Protein AF-A0A7S0P0A9-F1 (afdb_monomer)

Structure (mmCIF, N/CA/C/O backbone):
data_AF-A0A7S0P0A9-F1
#
_entry.id   AF-A0A7S0P0A9-F1
#
loop_
_atom_site.group_PDB
_atom_site.id
_atom_site.type_symbol
_atom_site.label_atom_id
_atom_site.label_alt_id
_atom_site.label_comp_id
_atom_site.label_asym_id
_atom_site.label_entity_id
_atom_site.label_seq_id
_atom_site.pdbx_PDB_ins_code
_atom_site.Cartn_x
_atom_site.Cartn_y
_atom_site.Cartn_z
_atom_site.occupancy
_atom_site.B_iso_or_equiv
_atom_site.auth_seq_id
_atom_site.auth_comp_id
_atom_site.auth_asym_id
_atom_site.auth_atom_id
_atom_site.pdbx_PDB_model_num
ATOM 1 N N . GLY A 1 1 ? 20.128 13.729 -29.305 1.00 39.38 1 GLY A N 1
ATOM 2 C CA . GLY A 1 1 ? 18.665 13.563 -29.415 1.00 39.38 1 GLY A CA 1
ATOM 3 C C . GLY A 1 1 ? 18.126 13.220 -28.045 1.00 39.38 1 GLY A C 1
ATOM 4 O O . GLY A 1 1 ? 18.878 12.588 -27.307 1.00 39.38 1 GLY A O 1
ATOM 5 N N . PRO A 1 2 ? 16.915 13.657 -27.663 1.00 46.16 2 PRO A N 1
ATOM 6 C CA . PRO A 1 2 ? 16.359 13.282 -26.369 1.00 46.16 2 PRO A CA 1
ATOM 7 C C . PRO A 1 2 ? 16.333 11.754 -26.315 1.00 46.16 2 PRO A C 1
ATOM 9 O O . PRO A 1 2 ? 15.811 11.106 -27.223 1.00 46.16 2 PRO A O 1
ATOM 12 N N . SER A 1 3 ? 17.009 11.178 -25.321 1.00 54.69 3 SER A N 1
ATOM 13 C CA . SER A 1 3 ? 16.970 9.740 -25.096 1.00 54.69 3 SER A CA 1
ATOM 14 C C . SER A 1 3 ? 15.504 9.348 -24.942 1.00 54.69 3 SER A C 1
ATOM 16 O O . SER A 1 3 ? 14.740 10.072 -24.305 1.00 54.69 3 SER A O 1
ATOM 18 N N . LEU A 1 4 ? 15.093 8.224 -25.529 1.00 55.62 4 LEU A N 1
ATOM 19 C CA . LEU A 1 4 ? 13.722 7.715 -25.402 1.00 55.62 4 LEU A CA 1
ATOM 20 C C . LEU A 1 4 ? 13.246 7.731 -23.933 1.00 55.62 4 LEU A C 1
ATOM 22 O O . LEU A 1 4 ? 12.088 8.032 -23.673 1.00 55.62 4 LEU A O 1
ATOM 26 N N . GLY A 1 5 ? 14.158 7.552 -22.968 1.00 58.41 5 GLY A N 1
ATOM 27 C CA . GLY A 1 5 ? 13.891 7.680 -21.532 1.00 58.41 5 GLY A CA 1
ATOM 28 C C . GLY A 1 5 ? 13.347 9.039 -21.065 1.00 58.41 5 GLY A C 1
ATOM 29 O O . GLY A 1 5 ? 12.526 9.059 -20.158 1.00 58.41 5 GLY A O 1
ATOM 30 N N . GLY A 1 6 ? 13.714 10.165 -21.686 1.00 63.28 6 GLY A N 1
ATOM 31 C CA . GLY A 1 6 ? 13.262 11.499 -21.263 1.00 63.28 6 GLY A CA 1
ATOM 32 C C . GLY A 1 6 ? 11.776 11.779 -21.520 1.00 63.28 6 GLY A C 1
ATOM 33 O O . GLY A 1 6 ? 11.167 12.546 -20.780 1.00 63.28 6 GLY A O 1
ATOM 34 N N . ALA A 1 7 ? 11.180 11.139 -22.532 1.00 64.69 7 ALA A N 1
ATOM 35 C CA . ALA A 1 7 ? 9.759 11.293 -22.858 1.00 64.69 7 ALA A CA 1
ATOM 36 C C . ALA A 1 7 ? 8.847 10.418 -21.977 1.00 64.69 7 ALA A C 1
ATOM 38 O O . ALA A 1 7 ? 7.715 10.803 -21.693 1.00 64.69 7 ALA A O 1
ATOM 39 N N . PHE A 1 8 ? 9.341 9.268 -21.503 1.00 71.25 8 PHE A N 1
ATOM 40 C CA . PHE A 1 8 ? 8.575 8.375 -20.626 1.00 71.25 8 PHE A CA 1
ATOM 41 C C . PHE A 1 8 ? 8.558 8.838 -19.167 1.00 71.25 8 PHE A C 1
ATOM 43 O O . PHE A 1 8 ? 7.563 8.615 -18.483 1.00 71.25 8 PHE A O 1
ATOM 50 N N . THR A 1 9 ? 9.599 9.522 -18.688 1.00 76.62 9 THR A N 1
ATOM 51 C CA . THR A 1 9 ? 9.657 10.033 -17.308 1.00 76.62 9 THR A CA 1
ATOM 52 C C . THR A 1 9 ? 8.454 10.902 -16.908 1.00 76.62 9 THR A C 1
ATOM 54 O O . THR A 1 9 ? 7.839 10.592 -15.888 1.00 76.62 9 THR A O 1
ATOM 57 N N . PRO A 1 10 ? 8.046 11.947 -17.663 1.00 81.56 10 PRO A N 1
ATOM 58 C CA . PRO A 1 10 ? 6.883 12.753 -17.285 1.00 81.56 10 PRO A CA 1
ATOM 59 C C . PRO A 1 10 ? 5.573 11.955 -17.327 1.00 81.56 10 PRO A C 1
ATOM 61 O O . PRO A 1 10 ? 4.710 12.169 -16.481 1.00 81.56 10 PRO A O 1
ATOM 64 N N . LEU A 1 11 ? 5.435 11.004 -18.258 1.00 80.88 11 LEU A N 1
ATOM 65 C CA . LEU A 1 11 ? 4.274 10.114 -18.323 1.00 80.88 11 LEU A CA 1
ATOM 66 C C . LEU A 1 11 ? 4.195 9.204 -17.090 1.00 80.88 11 LEU A C 1
ATOM 68 O O . LEU A 1 11 ? 3.135 9.084 -16.484 1.00 80.88 11 LEU A O 1
ATOM 72 N N . LEU A 1 12 ? 5.314 8.594 -16.693 1.00 77.75 12 LEU A N 1
ATOM 73 C CA . LEU A 1 12 ? 5.386 7.750 -15.500 1.00 77.75 12 LEU A CA 1
ATOM 74 C C . LEU A 1 12 ? 5.064 8.549 -14.234 1.00 77.75 12 LEU A C 1
ATOM 76 O O . LEU A 1 12 ? 4.266 8.094 -13.421 1.00 77.75 12 LEU A O 1
ATOM 80 N N . LEU A 1 13 ? 5.609 9.760 -14.099 1.00 81.06 13 LEU A N 1
ATOM 81 C CA . LEU A 1 13 ? 5.287 10.645 -12.978 1.00 81.06 13 LEU A CA 1
ATOM 82 C C . LEU A 1 13 ? 3.802 11.028 -12.961 1.00 81.06 13 LEU A C 1
ATOM 84 O O . LEU A 1 13 ? 3.181 10.995 -11.899 1.00 81.06 13 LEU A O 1
ATOM 88 N N . ALA A 1 14 ? 3.208 11.343 -14.115 1.00 83.44 14 ALA A N 1
ATOM 89 C CA . ALA A 1 14 ? 1.782 11.655 -14.209 1.00 83.44 14 ALA A CA 1
ATOM 90 C C . ALA A 1 14 ? 0.906 10.457 -13.806 1.00 83.44 14 ALA A C 1
ATOM 92 O O . ALA A 1 14 ? -0.061 10.622 -13.058 1.00 83.44 14 ALA A O 1
ATOM 93 N N . LEU A 1 15 ? 1.270 9.245 -14.237 1.00 82.50 15 LEU A N 1
ATOM 94 C CA . LEU A 1 15 ? 0.578 8.013 -13.853 1.00 82.50 15 LEU A CA 1
ATOM 95 C C . LEU A 1 15 ? 0.694 7.747 -12.348 1.00 82.50 15 LEU A C 1
ATOM 97 O O . LEU A 1 15 ? -0.326 7.526 -11.700 1.00 82.50 15 LEU A O 1
ATOM 101 N N . MET A 1 16 ? 1.897 7.838 -11.772 1.00 82.19 16 MET A N 1
ATOM 102 C CA . MET A 1 16 ? 2.104 7.666 -10.327 1.00 82.19 16 MET A CA 1
ATOM 103 C C . MET A 1 16 ? 1.307 8.695 -9.518 1.00 82.19 16 MET A C 1
ATOM 105 O O . MET A 1 16 ? 0.604 8.327 -8.584 1.00 82.19 16 MET A O 1
ATOM 109 N N . THR A 1 17 ? 1.338 9.967 -9.923 1.00 85.75 17 THR A N 1
ATOM 110 C CA . THR A 1 17 ? 0.590 11.040 -9.244 1.00 85.75 17 THR A CA 1
ATOM 111 C C . THR A 1 17 ? -0.920 10.804 -9.301 1.00 85.75 17 THR A C 1
ATOM 113 O O . THR A 1 17 ? -1.622 11.030 -8.320 1.00 85.75 17 THR A O 1
ATOM 116 N N . THR A 1 18 ? -1.430 10.316 -10.435 1.00 85.19 18 THR A N 1
ATOM 117 C CA . THR A 1 18 ? -2.858 9.996 -10.599 1.00 85.19 18 THR A CA 1
ATOM 118 C C . THR A 1 18 ? -3.278 8.840 -9.693 1.00 85.19 18 THR A C 1
ATOM 120 O O . THR A 1 18 ? -4.338 8.898 -9.071 1.00 85.19 18 THR A O 1
ATOM 123 N N . VAL A 1 19 ? -2.440 7.803 -9.586 1.00 82.75 19 VAL A N 1
ATOM 124 C CA . VAL A 1 19 ? -2.683 6.663 -8.691 1.00 82.75 19 VAL A CA 1
ATOM 125 C C . VAL A 1 19 ? -2.675 7.113 -7.229 1.00 82.75 19 VAL A C 1
ATOM 127 O O . VAL A 1 19 ? -3.620 6.810 -6.505 1.00 82.75 19 VAL A O 1
ATOM 130 N N . GLU A 1 20 ? -1.675 7.890 -6.810 1.00 84.75 20 GLU A N 1
ATOM 131 C CA . GLU A 1 20 ? -1.596 8.443 -5.449 1.00 84.75 20 GLU A CA 1
ATOM 132 C C . GLU A 1 20 ? -2.804 9.326 -5.118 1.00 84.75 20 GLU A C 1
ATOM 134 O O . GLU A 1 20 ? -3.392 9.211 -4.043 1.00 84.75 20 GLU A O 1
ATOM 139 N N . PHE A 1 21 ? -3.246 10.159 -6.064 1.00 87.19 21 PHE A N 1
ATOM 140 C CA . PHE A 1 21 ? -4.449 10.969 -5.893 1.00 87.19 21 PHE A CA 1
ATOM 141 C C . PHE A 1 21 ? -5.706 10.105 -5.707 1.00 87.19 21 PHE A C 1
ATOM 143 O O . PHE A 1 21 ? -6.489 10.341 -4.785 1.00 87.19 21 PHE 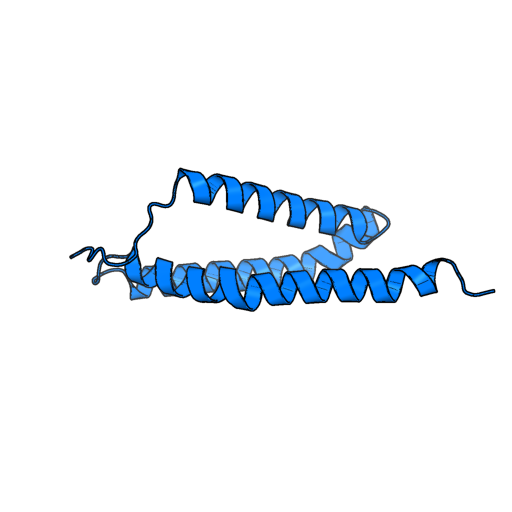A O 1
ATOM 150 N N . ALA A 1 22 ? -5.890 9.073 -6.537 1.00 84.25 22 ALA A N 1
ATOM 151 C CA . ALA A 1 22 ? -7.030 8.162 -6.430 1.00 84.25 22 ALA A CA 1
ATOM 152 C C . ALA A 1 22 ? -7.038 7.396 -5.092 1.00 84.25 22 ALA A C 1
ATOM 154 O O . ALA A 1 22 ? -8.088 7.256 -4.456 1.00 84.25 22 ALA A O 1
ATOM 155 N N . VAL A 1 23 ? -5.868 6.943 -4.632 1.00 82.75 23 VAL A N 1
ATOM 156 C CA . VAL A 1 23 ? -5.708 6.293 -3.323 1.00 82.75 23 VAL A CA 1
ATOM 157 C C . VAL A 1 23 ? -6.000 7.274 -2.185 1.00 82.75 23 VAL A C 1
ATOM 159 O O . VAL A 1 23 ? -6.716 6.919 -1.247 1.00 82.75 23 VAL A O 1
ATOM 162 N N . GLY A 1 24 ? -5.492 8.504 -2.278 1.00 82.94 24 GLY A N 1
ATOM 163 C CA . GLY A 1 24 ? -5.643 9.533 -1.252 1.00 82.94 24 GLY A CA 1
ATOM 164 C C . GLY A 1 24 ? -7.083 10.012 -1.067 1.00 82.94 24 GLY A C 1
ATOM 165 O O . GLY A 1 24 ? -7.519 10.185 0.069 1.00 82.94 24 GLY A O 1
ATOM 166 N N . VAL A 1 25 ? -7.834 10.194 -2.157 1.00 84.00 25 VAL A N 1
ATOM 167 C CA . VAL A 1 25 ? -9.222 10.689 -2.099 1.00 84.00 25 VAL A CA 1
ATOM 168 C C . VAL A 1 25 ? -10.225 9.574 -1.802 1.00 84.00 25 VAL A C 1
ATOM 170 O O . VAL A 1 25 ? -11.221 9.815 -1.127 1.00 84.00 25 VAL A O 1
ATOM 173 N N . GLY A 1 26 ? -9.981 8.360 -2.298 1.00 82.75 26 GLY A N 1
ATOM 174 C CA . GLY A 1 26 ? -10.906 7.240 -2.136 1.00 82.75 26 GLY A CA 1
ATOM 175 C C . GLY A 1 26 ? -10.445 6.249 -1.078 1.00 82.75 26 GLY A C 1
ATOM 176 O O . GLY A 1 26 ? -10.971 6.194 0.031 1.00 82.75 26 GLY A O 1
ATOM 177 N N . LEU A 1 27 ? -9.464 5.427 -1.444 1.00 78.69 27 LEU A N 1
ATOM 178 C CA . LEU A 1 27 ? -9.150 4.185 -0.736 1.00 78.69 27 LEU A CA 1
ATOM 179 C C . LEU A 1 27 ? -8.714 4.405 0.719 1.00 78.69 27 LEU A C 1
ATOM 181 O O . LEU A 1 27 ? -9.060 3.618 1.601 1.00 78.69 27 LEU A O 1
ATOM 185 N N . ASN A 1 28 ? -7.944 5.464 0.966 1.00 81.38 28 ASN A N 1
ATOM 186 C CA . ASN A 1 28 ? -7.386 5.750 2.279 1.00 81.38 28 ASN A CA 1
ATOM 187 C C . ASN A 1 28 ? -8.454 6.200 3.300 1.00 81.38 28 ASN A C 1
ATOM 189 O O . ASN A 1 28 ? -8.581 5.540 4.335 1.00 81.38 28 ASN A O 1
ATOM 193 N N . PRO A 1 29 ? -9.275 7.241 3.039 1.00 83.31 29 PRO A N 1
ATOM 194 C CA . PRO A 1 29 ? -10.341 7.625 3.965 1.00 83.31 29 PRO A CA 1
ATOM 195 C C . PRO A 1 29 ? -11.427 6.548 4.092 1.00 83.31 29 PRO A C 1
ATOM 197 O O . PRO A 1 29 ? -11.865 6.265 5.207 1.00 83.31 29 PRO A O 1
ATOM 200 N N . ILE A 1 30 ? -11.810 5.887 2.991 1.00 83.69 30 ILE A N 1
ATOM 201 C CA . ILE A 1 30 ? -12.847 4.841 3.003 1.00 83.69 30 ILE A CA 1
ATOM 202 C C . ILE A 1 30 ? -12.434 3.662 3.892 1.00 83.69 30 ILE A C 1
ATOM 204 O O . ILE A 1 30 ? -13.248 3.180 4.674 1.00 83.69 30 ILE A O 1
ATOM 208 N N . ARG A 1 31 ? -11.163 3.232 3.856 1.00 80.88 31 ARG A N 1
ATOM 209 C CA . ARG A 1 31 ? -10.656 2.166 4.742 1.00 80.88 31 ARG A CA 1
ATOM 210 C C . ARG A 1 31 ? -10.880 2.497 6.216 1.00 80.88 31 ARG A C 1
ATOM 212 O O . ARG A 1 31 ? -11.295 1.626 6.980 1.00 80.88 31 ARG A O 1
ATOM 219 N N . ILE A 1 32 ? -10.554 3.723 6.620 1.00 80.81 32 ILE A N 1
ATOM 220 C CA . ILE A 1 32 ? -10.644 4.150 8.021 1.00 80.81 32 ILE A CA 1
ATOM 221 C C . ILE A 1 32 ? -12.109 4.170 8.462 1.00 80.81 32 ILE A C 1
ATOM 223 O O . ILE A 1 32 ? -12.432 3.613 9.510 1.00 80.81 32 ILE A O 1
ATOM 227 N N . VAL A 1 33 ? -12.987 4.749 7.639 1.00 83.19 33 VAL A N 1
ATOM 228 C CA . VAL A 1 33 ? -14.427 4.837 7.917 1.00 83.19 33 VAL A CA 1
ATOM 229 C C . VAL A 1 33 ? -15.060 3.448 7.986 1.00 83.19 33 VAL A C 1
ATOM 231 O O . VAL A 1 33 ? -15.657 3.110 9.002 1.00 83.19 33 VAL A O 1
ATOM 234 N N . LEU A 1 34 ? -14.835 2.593 6.985 1.00 79.88 34 LEU A N 1
ATOM 235 C CA . LEU A 1 34 ? -15.360 1.222 6.973 1.00 79.88 34 LEU A CA 1
ATOM 236 C C . LEU A 1 34 ? -14.893 0.402 8.175 1.00 79.88 34 LEU A C 1
ATOM 238 O O . LEU A 1 34 ? -15.671 -0.352 8.748 1.00 79.88 34 LEU A O 1
ATOM 242 N N . SER A 1 35 ? -13.631 0.550 8.584 1.00 79.12 35 SER A N 1
ATOM 243 C CA . SER A 1 35 ? -13.107 -0.156 9.761 1.00 79.12 35 SER A CA 1
ATOM 244 C C . SER A 1 35 ? -13.802 0.284 11.053 1.00 79.12 35 SER A C 1
ATOM 246 O O . SER A 1 35 ? -13.879 -0.496 12.002 1.00 79.12 35 SER A O 1
ATOM 248 N N . ALA A 1 36 ? -14.294 1.523 11.105 1.00 80.38 36 ALA A N 1
ATOM 249 C CA . ALA A 1 36 ? -15.074 2.029 12.224 1.00 80.38 36 ALA A CA 1
ATOM 250 C C . ALA A 1 36 ? -16.5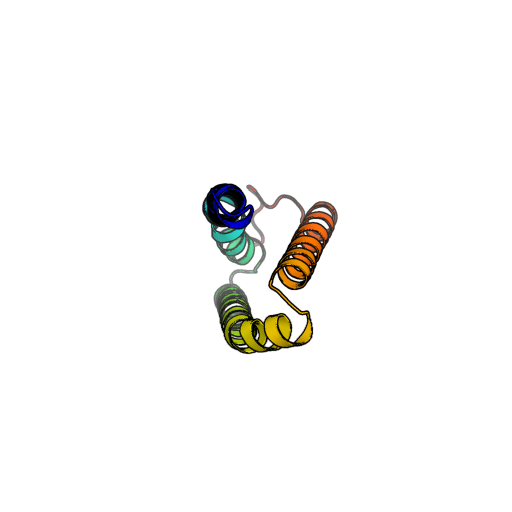47 1.595 12.143 1.00 80.38 36 ALA A C 1
ATOM 252 O O . ALA A 1 36 ? -17.107 1.212 13.169 1.00 80.38 36 ALA A O 1
ATOM 253 N N . GLU A 1 37 ? -17.149 1.612 10.952 1.00 83.00 37 GLU A N 1
ATOM 254 C CA . GLU A 1 37 ? -18.560 1.264 10.730 1.00 83.00 37 GLU A CA 1
ATOM 255 C C . GLU A 1 37 ? -18.825 -0.240 10.868 1.00 83.00 37 GLU A C 1
ATOM 257 O O . GLU A 1 37 ? -19.759 -0.635 11.553 1.00 83.00 37 GLU A O 1
ATOM 262 N N . LEU A 1 38 ? -17.975 -1.096 10.293 1.00 81.94 38 LEU A N 1
ATOM 263 C CA . LEU A 1 38 ? -18.168 -2.555 10.299 1.00 81.94 38 LEU A CA 1
ATOM 264 C C . LEU A 1 38 ? -17.940 -3.201 11.670 1.00 81.94 38 LEU A C 1
ATOM 266 O O . LEU A 1 38 ? -18.384 -4.323 11.912 1.00 81.94 38 LEU A O 1
ATOM 270 N N . MET A 1 39 ? -17.172 -2.550 12.545 1.00 81.81 39 MET A N 1
ATOM 271 C CA . MET A 1 39 ? -16.761 -3.142 13.815 1.00 81.81 39 MET A CA 1
ATOM 272 C C . MET A 1 39 ? -17.757 -2.795 14.927 1.00 81.81 39 MET A C 1
ATOM 274 O O . MET A 1 39 ? -18.009 -1.608 15.160 1.00 81.81 39 MET A O 1
ATOM 278 N N . PRO A 1 40 ? -18.236 -3.791 15.702 1.00 80.94 40 PRO A N 1
ATOM 279 C CA . PRO A 1 40 ? -19.046 -3.542 16.888 1.00 80.94 40 PRO A CA 1
ATOM 280 C C . PRO A 1 40 ? -18.312 -2.640 17.878 1.00 80.94 40 PRO A C 1
ATOM 282 O O . PRO A 1 40 ? -17.090 -2.750 18.053 1.00 80.94 40 PRO A O 1
ATOM 285 N N . THR A 1 41 ? -19.058 -1.807 18.602 1.00 83.31 41 THR A N 1
ATOM 286 C CA . THR A 1 41 ? -18.506 -0.773 19.493 1.00 83.31 41 THR A CA 1
ATOM 287 C C . THR A 1 41 ? -17.482 -1.308 20.502 1.00 83.31 41 THR A C 1
ATOM 289 O O . THR A 1 41 ? -16.474 -0.655 20.776 1.00 83.31 41 THR A O 1
ATOM 292 N N . ARG A 1 42 ? -17.655 -2.550 20.967 1.00 83.81 42 ARG A N 1
ATOM 293 C CA . ARG A 1 42 ? -16.732 -3.229 21.890 1.00 83.81 42 ARG A CA 1
ATOM 294 C C . ARG A 1 42 ? -15.354 -3.555 21.294 1.00 83.81 42 ARG A C 1
ATOM 296 O O . ARG A 1 42 ? -14.373 -3.575 22.033 1.00 83.81 42 ARG A O 1
ATOM 303 N N . TYR A 1 43 ? -15.267 -3.832 19.993 1.00 84.69 43 TYR A N 1
ATOM 304 C CA . TYR A 1 43 ? -14.034 -4.285 19.328 1.00 84.69 43 TYR A CA 1
ATOM 305 C C . TYR A 1 43 ? -13.460 -3.263 18.345 1.00 84.69 43 TYR A C 1
ATOM 307 O O . TYR A 1 43 ? -12.348 -3.452 17.856 1.00 84.69 43 TYR A O 1
ATOM 315 N N . ARG A 1 44 ? -14.167 -2.156 18.099 1.00 85.50 44 ARG A N 1
ATOM 316 C CA . ARG A 1 44 ? -13.789 -1.103 17.147 1.00 85.50 44 ARG A CA 1
ATOM 317 C C . ARG A 1 44 ? -12.353 -0.608 17.314 1.00 85.50 44 ARG A C 1
ATOM 319 O O . ARG A 1 44 ? -11.593 -0.595 16.351 1.00 85.50 44 ARG A O 1
ATOM 326 N N . ALA A 1 45 ? -11.940 -0.273 18.537 1.00 86.75 45 ALA A N 1
ATOM 327 C CA . ALA A 1 45 ? -10.578 0.203 18.802 1.00 86.75 45 ALA A CA 1
ATOM 328 C C . ALA A 1 45 ? -9.497 -0.854 18.482 1.00 86.75 45 ALA A C 1
ATOM 330 O O . ALA A 1 45 ? -8.432 -0.529 17.949 1.00 86.75 45 ALA A O 1
ATOM 331 N N . LEU A 1 46 ? -9.777 -2.133 18.756 1.00 87.38 46 LEU A N 1
ATOM 332 C CA . LEU A 1 46 ? -8.870 -3.239 18.438 1.00 87.38 46 LEU A CA 1
ATOM 333 C C . LEU A 1 46 ? -8.820 -3.503 16.928 1.00 87.38 46 LEU A C 1
ATOM 335 O O . LEU A 1 46 ? -7.733 -3.614 16.368 1.00 87.38 46 LEU A O 1
ATOM 339 N N . GLY A 1 47 ? -9.972 -3.531 16.255 1.00 84.81 47 GLY A N 1
ATOM 340 C CA . GLY A 1 47 ? -10.053 -3.724 14.805 1.00 84.81 47 GLY A CA 1
ATOM 341 C C . GLY A 1 47 ? -9.324 -2.627 14.025 1.00 84.81 47 GLY A C 1
ATOM 342 O O . GLY A 1 47 ? -8.538 -2.923 13.121 1.00 84.81 47 GLY A O 1
ATOM 343 N N . MET A 1 48 ? -9.501 -1.363 14.419 1.00 87.69 48 MET A N 1
ATOM 344 C CA . MET A 1 48 ? -8.795 -0.236 13.800 1.00 87.69 48 MET A CA 1
ATOM 345 C C . MET A 1 48 ? -7.282 -0.279 14.050 1.00 87.69 48 MET A C 1
ATOM 347 O O . MET A 1 48 ? -6.504 -0.070 13.119 1.00 87.69 48 MET A O 1
ATOM 351 N N . SER A 1 49 ? -6.841 -0.571 15.280 1.00 88.88 49 SER A N 1
ATOM 352 C CA . SER A 1 49 ? -5.405 -0.621 15.598 1.00 88.88 49 SER A CA 1
ATOM 353 C C . SER A 1 49 ? -4.694 -1.776 14.891 1.00 88.88 49 SER A C 1
ATOM 355 O O . SER A 1 49 ? -3.610 -1.569 14.344 1.00 88.88 49 SER A O 1
ATOM 357 N N . LEU A 1 50 ? -5.326 -2.952 14.806 1.00 89.44 50 LEU A N 1
ATOM 358 C CA . LEU A 1 50 ? -4.812 -4.086 14.038 1.00 89.44 50 LEU A CA 1
ATOM 359 C C . LEU A 1 50 ? -4.723 -3.757 12.542 1.00 89.44 50 LEU A C 1
ATOM 361 O O . LEU A 1 50 ? -3.691 -4.002 11.921 1.00 89.44 50 LEU A O 1
ATOM 365 N N . SER A 1 51 ? -5.765 -3.145 11.976 1.00 86.19 51 SER A N 1
ATOM 366 C CA . SER A 1 51 ? -5.782 -2.738 10.563 1.00 86.19 51 SER A CA 1
ATOM 367 C C . SER A 1 51 ? -4.668 -1.742 10.243 1.00 86.19 51 SER A C 1
ATOM 369 O O . SER A 1 51 ? -3.989 -1.863 9.220 1.00 86.19 51 SER A O 1
ATOM 371 N N . ASN A 1 52 ? -4.429 -0.782 11.139 1.00 88.44 52 ASN A N 1
ATOM 372 C CA . ASN A 1 52 ? -3.338 0.173 10.994 1.00 88.44 52 ASN A CA 1
ATOM 373 C C . ASN A 1 52 ? -1.969 -0.517 11.122 1.00 88.44 52 ASN A C 1
ATOM 375 O O . ASN A 1 52 ? -1.090 -0.280 10.298 1.00 88.44 52 ASN A O 1
ATOM 379 N N . ALA A 1 53 ? -1.796 -1.419 12.093 1.00 90.88 53 ALA A N 1
ATOM 380 C CA . ALA A 1 53 ? -0.555 -2.174 12.269 1.00 90.88 53 ALA A CA 1
ATOM 381 C C . ALA A 1 53 ? -0.212 -3.022 11.033 1.00 90.88 53 ALA A C 1
ATOM 383 O O . ALA A 1 53 ? 0.928 -2.998 10.570 1.00 90.88 53 ALA A O 1
ATOM 384 N N . VAL A 1 54 ? -1.198 -3.709 10.448 1.00 89.06 54 VAL A N 1
ATOM 385 C CA . VAL A 1 54 ? -1.024 -4.463 9.196 1.00 89.06 54 VAL A CA 1
ATOM 386 C C . VAL A 1 54 ? -0.688 -3.521 8.035 1.00 89.06 54 VAL A C 1
ATOM 388 O O . VAL A 1 54 ? 0.212 -3.815 7.246 1.00 89.06 54 VAL A O 1
ATOM 391 N N . GLY A 1 55 ? -1.351 -2.364 7.942 1.00 87.00 55 GLY A N 1
ATOM 392 C CA . GLY A 1 55 ? -1.073 -1.356 6.915 1.00 87.00 55 GLY A CA 1
ATOM 393 C C . GLY A 1 55 ? 0.368 -0.840 6.959 1.00 87.00 55 GLY A C 1
ATOM 394 O O . GLY A 1 55 ? 1.077 -0.894 5.958 1.00 87.00 55 GLY A O 1
ATOM 395 N N . TRP A 1 56 ? 0.838 -0.404 8.126 1.00 90.44 56 TRP A N 1
ATOM 396 C CA . TRP A 1 56 ? 2.215 0.076 8.281 1.00 90.44 56 TRP A CA 1
ATOM 397 C C . TRP A 1 56 ? 3.247 -1.049 8.187 1.00 90.44 56 TRP A C 1
ATOM 399 O O . TRP A 1 56 ? 4.315 -0.851 7.610 1.00 90.44 56 TRP A O 1
ATOM 409 N N . GLY A 1 57 ? 2.929 -2.244 8.690 1.00 92.62 57 GLY A N 1
ATOM 410 C CA . GLY A 1 57 ? 3.803 -3.411 8.580 1.00 92.62 57 GLY A CA 1
ATOM 411 C C . GLY A 1 57 ? 4.035 -3.830 7.127 1.00 92.62 57 GLY A C 1
ATOM 412 O O . GLY A 1 57 ? 5.171 -4.060 6.718 1.00 92.62 57 GLY A O 1
ATOM 413 N N . THR A 1 58 ? 2.974 -3.861 6.319 1.00 87.44 58 THR A N 1
ATOM 414 C CA . THR A 1 58 ? 3.080 -4.156 4.881 1.00 87.44 58 THR A CA 1
ATOM 415 C C . THR A 1 58 ? 3.786 -3.041 4.109 1.00 87.44 58 THR A C 1
ATOM 417 O O . THR A 1 58 ? 4.579 -3.343 3.218 1.00 87.44 58 THR A O 1
ATOM 420 N N . ALA A 1 59 ? 3.586 -1.772 4.482 1.00 89.19 59 ALA A N 1
ATOM 421 C CA . ALA A 1 59 ? 4.325 -0.649 3.902 1.00 89.19 59 ALA A CA 1
ATOM 422 C C . ALA A 1 59 ? 5.837 -0.755 4.168 1.00 89.19 59 ALA A C 1
ATOM 424 O O . ALA A 1 59 ? 6.637 -0.615 3.241 1.00 89.19 59 ALA A O 1
ATOM 425 N N . LEU A 1 60 ? 6.233 -1.075 5.405 1.00 93.19 60 LEU A N 1
ATOM 426 C CA . LEU A 1 60 ? 7.635 -1.320 5.757 1.00 93.19 60 LEU A CA 1
ATOM 427 C C . LEU A 1 60 ? 8.218 -2.492 4.966 1.00 93.19 60 LEU A C 1
ATOM 429 O O . LEU A 1 60 ? 9.305 -2.371 4.405 1.00 93.19 60 LEU A O 1
ATOM 433 N N . LEU A 1 61 ? 7.486 -3.604 4.875 1.00 91.19 61 LEU A N 1
ATOM 434 C CA . LEU A 1 61 ? 7.920 -4.771 4.108 1.00 91.19 61 LEU A CA 1
ATOM 435 C C . LEU A 1 61 ? 8.122 -4.426 2.629 1.00 91.19 61 LEU A C 1
ATOM 437 O O . LEU A 1 61 ? 9.148 -4.778 2.050 1.00 91.19 61 LEU A O 1
ATOM 441 N N . SER A 1 62 ? 7.193 -3.674 2.033 1.00 87.62 62 SER A N 1
ATOM 442 C CA . SER A 1 62 ? 7.329 -3.199 0.656 1.00 87.62 62 SER A CA 1
ATOM 443 C C . SER A 1 62 ? 8.587 -2.352 0.475 1.00 87.62 62 SER A C 1
ATOM 445 O O . SER A 1 62 ? 9.273 -2.511 -0.529 1.00 87.62 62 SER A O 1
ATOM 447 N N . LEU A 1 63 ? 8.928 -1.501 1.446 1.00 89.94 63 LEU A N 1
ATOM 448 C CA . LEU A 1 63 ? 10.120 -0.653 1.397 1.00 89.94 63 LEU A CA 1
ATOM 449 C C . LEU A 1 63 ? 11.417 -1.471 1.277 1.00 89.94 63 LEU A C 1
ATOM 451 O O . LEU A 1 63 ? 12.303 -1.108 0.506 1.00 89.94 63 LEU A O 1
ATOM 455 N N . PHE A 1 64 ? 11.511 -2.594 1.996 1.00 91.56 64 PHE A N 1
ATOM 456 C CA . PHE A 1 64 ? 12.672 -3.489 1.935 1.00 91.56 64 PHE A CA 1
ATOM 457 C C . PHE A 1 64 ? 12.667 -4.391 0.698 1.00 91.56 64 PHE A C 1
ATOM 459 O O . PHE A 1 64 ? 13.716 -4.630 0.102 1.00 91.56 64 PHE A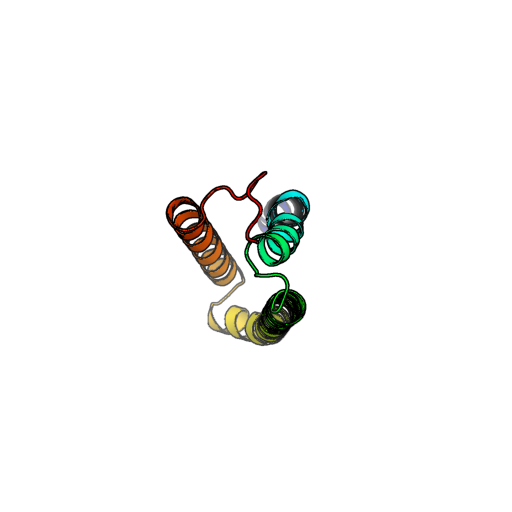 O 1
ATOM 466 N N . CYS A 1 65 ? 11.499 -4.892 0.290 1.00 87.25 65 CYS A N 1
ATOM 467 C CA . CYS A 1 65 ? 11.387 -5.799 -0.853 1.00 87.25 65 CYS A CA 1
ATOM 468 C C . CYS A 1 65 ? 11.536 -5.085 -2.204 1.00 87.25 65 CYS A C 1
ATOM 470 O O . CYS A 1 65 ? 11.955 -5.713 -3.174 1.00 87.25 65 CYS A O 1
ATOM 472 N N . PHE A 1 66 ? 11.207 -3.793 -2.286 1.00 84.94 66 PHE A N 1
ATOM 473 C CA . PHE A 1 66 ? 11.255 -3.016 -3.526 1.00 84.94 66 PHE A CA 1
ATOM 474 C C . PHE A 1 66 ? 12.618 -3.028 -4.237 1.00 84.94 66 PHE A C 1
ATOM 476 O O . PHE A 1 66 ? 12.658 -3.439 -5.396 1.00 84.94 66 PHE A O 1
ATOM 483 N N . PRO A 1 67 ? 13.745 -2.664 -3.593 1.00 87.12 67 PRO A N 1
ATOM 484 C CA . PRO A 1 67 ? 15.046 -2.697 -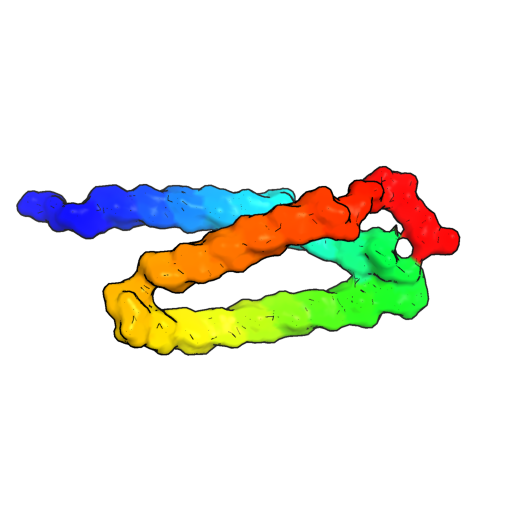4.263 1.00 87.12 67 PRO A CA 1
ATOM 485 C C . PRO A 1 67 ? 15.452 -4.113 -4.703 1.00 87.12 67 PRO A C 1
ATOM 487 O O . PRO A 1 67 ? 15.950 -4.282 -5.812 1.00 87.12 67 PRO A O 1
ATOM 490 N N . ILE A 1 68 ? 15.174 -5.128 -3.876 1.00 88.38 68 ILE A N 1
ATOM 491 C CA . ILE A 1 68 ? 15.535 -6.531 -4.144 1.00 88.38 68 ILE A CA 1
ATOM 492 C C . ILE A 1 68 ? 14.819 -7.049 -5.397 1.00 88.38 68 ILE A C 1
ATOM 494 O O . ILE A 1 68 ? 15.424 -7.686 -6.259 1.00 88.38 68 ILE A O 1
ATOM 498 N N . ILE A 1 69 ? 13.518 -6.775 -5.510 1.00 83.94 69 ILE A N 1
ATOM 499 C CA . ILE A 1 69 ? 12.708 -7.252 -6.632 1.00 83.94 69 ILE A CA 1
ATOM 500 C C . ILE A 1 69 ? 13.079 -6.512 -7.920 1.00 83.94 69 ILE A C 1
ATOM 502 O O . ILE A 1 69 ? 13.147 -7.149 -8.968 1.00 83.94 69 ILE A O 1
ATOM 506 N N . ILE A 1 70 ? 13.374 -5.210 -7.863 1.00 87.00 70 ILE A N 1
ATOM 507 C CA . ILE A 1 70 ? 13.836 -4.457 -9.041 1.00 87.00 70 ILE A CA 1
ATOM 508 C C . ILE A 1 70 ? 15.142 -5.024 -9.591 1.00 87.00 70 ILE A C 1
ATOM 510 O O . ILE A 1 70 ? 15.269 -5.176 -10.808 1.00 87.00 70 ILE A O 1
ATOM 514 N N . GLU A 1 71 ? 16.095 -5.332 -8.710 1.00 87.56 71 GLU A N 1
ATOM 515 C CA . GLU A 1 71 ? 17.383 -5.905 -9.101 1.00 87.56 71 GLU A CA 1
ATOM 516 C C . GLU A 1 71 ? 17.199 -7.280 -9.757 1.00 87.56 71 GLU A C 1
ATOM 518 O O . GLU A 1 71 ? 17.745 -7.531 -10.831 1.00 87.56 71 GLU A O 1
ATOM 523 N N . LEU A 1 72 ? 16.359 -8.138 -9.170 1.00 86.88 72 LEU A N 1
ATOM 524 C CA . LEU A 1 72 ? 16.105 -9.483 -9.686 1.00 86.88 72 LEU A CA 1
ATOM 525 C C . LEU A 1 72 ? 15.279 -9.490 -10.984 1.00 86.88 72 LEU A C 1
ATOM 527 O O . LEU A 1 72 ? 15.495 -10.332 -11.854 1.00 86.88 72 LEU A O 1
ATOM 531 N N . ALA A 1 73 ? 14.320 -8.573 -11.116 1.00 83.25 73 ALA A N 1
ATOM 532 C CA . ALA A 1 73 ? 13.371 -8.534 -12.227 1.00 83.25 73 ALA A CA 1
ATOM 533 C C . ALA A 1 73 ? 13.832 -7.653 -13.405 1.00 83.25 73 ALA A C 1
ATOM 535 O O . ALA A 1 73 ? 13.120 -7.544 -14.405 1.00 83.25 73 ALA A O 1
ATOM 536 N N . GLY A 1 74 ? 15.011 -7.026 -13.305 1.00 82.69 74 GLY A N 1
ATOM 537 C CA . GLY A 1 74 ? 15.598 -6.212 -14.373 1.00 82.69 74 GLY A CA 1
ATOM 538 C C . GLY A 1 74 ? 14.911 -4.859 -14.585 1.00 82.69 74 GLY A C 1
ATOM 539 O O . GLY A 1 74 ? 14.979 -4.301 -15.682 1.00 82.69 74 GLY A O 1
ATOM 540 N N . GLY A 1 75 ? 14.232 -4.328 -13.563 1.00 80.81 75 GLY A N 1
ATOM 541 C CA . GLY A 1 75 ? 13.565 -3.027 -13.617 1.00 80.81 75 GLY A CA 1
ATOM 542 C C . GLY A 1 75 ? 12.268 -2.944 -12.800 1.00 80.81 75 GLY A C 1
ATOM 543 O O . GLY A 1 75 ? 11.820 -3.930 -12.221 1.00 80.81 75 GLY A O 1
ATOM 544 N N . PRO A 1 76 ? 11.624 -1.763 -12.757 1.00 79.44 76 PRO A N 1
ATOM 545 C CA . PRO A 1 76 ? 10.452 -1.516 -11.910 1.00 79.44 76 PRO A CA 1
ATOM 546 C C . PRO A 1 76 ? 9.119 -2.001 -12.505 1.00 79.44 76 PRO A C 1
ATOM 548 O O . PRO A 1 76 ? 8.133 -2.145 -11.783 1.00 79.44 76 PRO A O 1
ATOM 551 N N . ALA A 1 77 ? 9.057 -2.254 -13.816 1.00 80.44 77 ALA A N 1
ATOM 552 C CA . ALA A 1 77 ? 7.811 -2.589 -14.510 1.00 80.44 77 ALA A CA 1
ATOM 553 C C . ALA A 1 77 ? 7.092 -3.848 -13.967 1.00 80.44 77 ALA A C 1
ATOM 555 O O . ALA A 1 77 ? 5.879 -3.774 -13.751 1.00 80.44 77 ALA A O 1
ATOM 556 N N . PRO A 1 78 ? 7.778 -4.973 -13.673 1.00 81.31 78 PRO A N 1
ATOM 557 C CA . PRO A 1 78 ? 7.135 -6.172 -13.122 1.00 81.31 78 PRO A CA 1
ATOM 558 C C . PRO A 1 78 ? 6.496 -5.924 -11.752 1.00 81.31 78 PRO A C 1
ATOM 560 O O . PRO A 1 78 ? 5.449 -6.481 -11.429 1.00 81.31 78 PRO A O 1
ATOM 563 N N . GLN A 1 79 ? 7.094 -5.038 -10.961 1.00 81.12 79 GLN A N 1
ATOM 564 C CA . GLN A 1 79 ? 6.611 -4.709 -9.630 1.00 81.12 79 GLN A CA 1
ATOM 565 C C . GLN A 1 79 ? 5.355 -3.838 -9.675 1.00 81.12 79 GLN A C 1
ATOM 567 O O . GLN A 1 79 ? 4.397 -4.099 -8.948 1.00 81.12 79 GLN A O 1
ATOM 572 N N . PHE A 1 80 ? 5.310 -2.863 -10.588 1.00 81.75 80 PHE A N 1
ATOM 573 C CA . PHE A 1 80 ? 4.085 -2.109 -10.857 1.00 81.75 80 PHE A CA 1
ATOM 574 C C . PHE A 1 80 ? 2.959 -3.008 -11.374 1.00 81.75 80 PHE A C 1
ATOM 576 O O . PHE A 1 80 ? 1.819 -2.853 -10.943 1.00 81.75 80 PHE A O 1
ATOM 583 N N . ALA A 1 81 ? 3.268 -3.978 -12.239 1.00 83.38 81 ALA A N 1
ATOM 584 C CA . ALA A 1 81 ? 2.280 -4.9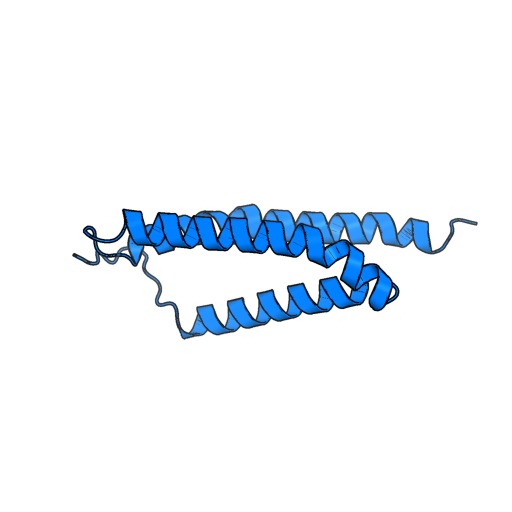52 -12.699 1.00 83.38 81 ALA A CA 1
ATOM 585 C C . ALA A 1 81 ? 1.741 -5.808 -11.538 1.00 83.38 81 ALA A C 1
ATOM 587 O O . ALA A 1 81 ? 0.530 -5.992 -11.431 1.00 83.38 81 ALA A O 1
ATOM 588 N N . PHE A 1 82 ? 2.609 -6.270 -10.632 1.00 84.69 82 PHE A N 1
ATOM 589 C CA . PHE A 1 82 ? 2.214 -7.043 -9.451 1.00 84.69 82 PHE A CA 1
ATOM 590 C C . PHE A 1 82 ? 1.306 -6.249 -8.498 1.00 84.69 82 PHE A C 1
ATOM 592 O O . PHE A 1 82 ? 0.224 -6.719 -8.132 1.00 84.69 82 PHE A O 1
ATOM 599 N N . PHE A 1 83 ? 1.698 -5.028 -8.120 1.00 83.06 83 PHE A N 1
ATOM 600 C CA . PHE A 1 83 ? 0.881 -4.183 -7.239 1.00 83.06 83 PHE A CA 1
ATOM 601 C C . PHE A 1 83 ? -0.414 -3.719 -7.914 1.00 83.06 83 PHE A C 1
ATOM 603 O O . PHE A 1 83 ? -1.464 -3.683 -7.267 1.00 83.06 83 PHE A O 1
ATOM 610 N N . GLY A 1 84 ? -0.372 -3.429 -9.217 1.00 84.38 84 GLY A N 1
ATOM 611 C CA . GLY A 1 84 ? -1.554 -3.107 -10.013 1.00 84.38 84 GLY A CA 1
ATOM 612 C C . GLY A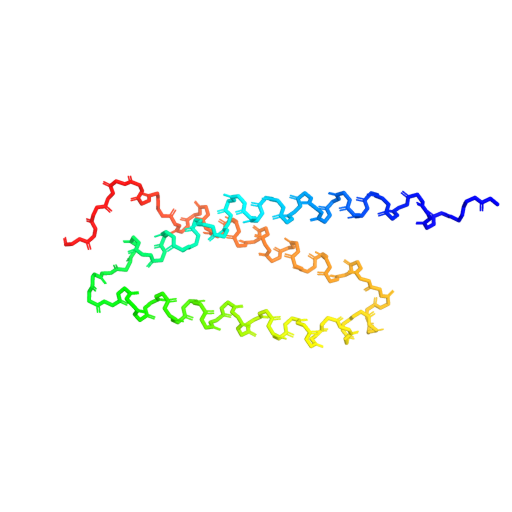 1 84 ? -2.547 -4.269 -10.061 1.00 84.38 84 GLY A C 1
ATOM 613 O O . GLY A 1 84 ? -3.726 -4.079 -9.767 1.00 84.38 84 GLY A O 1
ATOM 614 N N . ALA A 1 85 ? -2.071 -5.487 -10.337 1.00 88.06 85 ALA A N 1
ATOM 615 C CA . ALA A 1 85 ? -2.897 -6.695 -10.339 1.00 88.06 85 ALA A CA 1
ATOM 616 C C . ALA A 1 85 ? -3.485 -6.999 -8.954 1.00 88.06 85 ALA A C 1
ATOM 618 O O . ALA A 1 85 ? -4.661 -7.351 -8.843 1.00 88.06 85 ALA A O 1
ATOM 619 N N . THR A 1 86 ? -2.695 -6.814 -7.895 1.00 86.38 86 THR A N 1
ATOM 620 C CA . THR A 1 86 ? -3.152 -6.987 -6.509 1.00 86.38 86 THR A CA 1
ATOM 621 C C . THR A 1 86 ? -4.262 -5.993 -6.175 1.00 86.38 86 THR A C 1
ATOM 623 O O . THR A 1 86 ? -5.305 -6.387 -5.658 1.00 86.38 86 THR A O 1
ATOM 626 N N . THR A 1 87 ? -4.078 -4.719 -6.531 1.00 84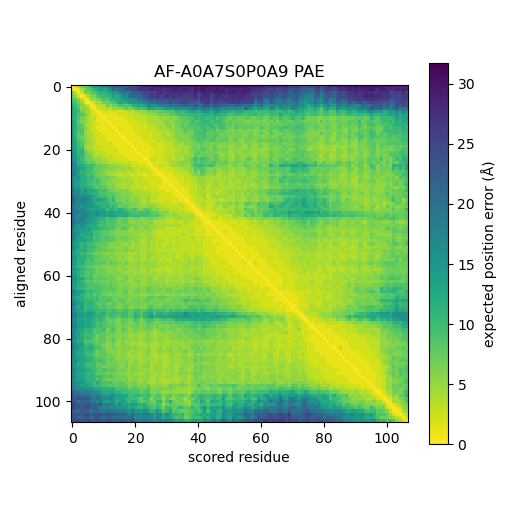.25 87 THR A N 1
ATOM 627 C CA . THR A 1 87 ? -5.076 -3.665 -6.301 1.00 84.25 87 THR A CA 1
ATOM 628 C C . THR A 1 87 ? -6.362 -3.951 -7.069 1.00 84.25 87 THR A C 1
ATOM 630 O O . THR A 1 87 ? -7.433 -3.934 -6.473 1.00 84.25 87 THR A O 1
ATOM 633 N N . ALA A 1 88 ? -6.266 -4.302 -8.355 1.00 88.12 88 ALA A N 1
ATOM 634 C CA . ALA A 1 88 ? -7.427 -4.651 -9.172 1.00 88.12 88 ALA A CA 1
ATOM 635 C C . ALA A 1 88 ? -8.182 -5.868 -8.613 1.00 88.12 88 ALA A C 1
ATOM 637 O O . ALA A 1 88 ? -9.407 -5.845 -8.514 1.00 88.12 88 ALA A O 1
ATOM 638 N N . SER A 1 89 ? -7.457 -6.906 -8.188 1.00 88.50 89 SER A N 1
ATOM 639 C CA . SER A 1 89 ? -8.056 -8.094 -7.569 1.00 88.50 89 SER A CA 1
ATOM 640 C C . SER A 1 89 ? -8.777 -7.737 -6.271 1.00 88.50 89 SER A C 1
ATOM 642 O O . SER A 1 89 ? -9.900 -8.184 -6.050 1.00 88.50 89 SER A O 1
ATOM 644 N N . LEU A 1 90 ? -8.173 -6.887 -5.435 1.00 84.62 90 LEU A N 1
ATOM 645 C CA . LEU A 1 90 ? -8.791 -6.416 -4.199 1.00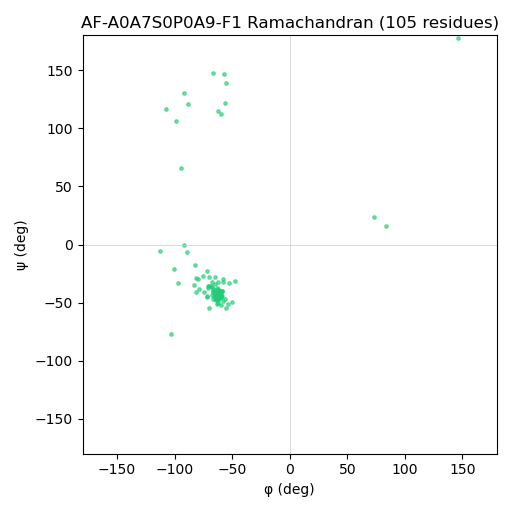 84.62 90 LEU A CA 1
ATOM 646 C C . LEU A 1 90 ? -10.056 -5.596 -4.482 1.00 84.62 90 LEU A C 1
ATOM 648 O O . LEU A 1 90 ? -11.065 -5.792 -3.814 1.00 84.62 90 LEU A O 1
ATOM 652 N N . THR A 1 91 ? -10.034 -4.727 -5.496 1.00 85.25 91 THR A N 1
ATOM 653 C CA . THR A 1 91 ? -11.217 -3.975 -5.938 1.00 85.25 91 THR A CA 1
ATOM 654 C C . THR A 1 91 ? -12.353 -4.915 -6.325 1.00 85.25 91 THR A C 1
ATOM 656 O O . THR A 1 91 ? -13.469 -4.744 -5.844 1.00 85.25 91 THR A O 1
ATOM 659 N N . VAL A 1 92 ? -12.067 -5.936 -7.137 1.00 88.94 92 VAL A N 1
ATOM 660 C CA . VAL A 1 92 ? -13.066 -6.933 -7.544 1.00 88.94 92 VAL A CA 1
ATOM 661 C C . VAL A 1 92 ? -13.607 -7.689 -6.329 1.00 88.94 92 VAL A C 1
ATOM 663 O O . VAL A 1 92 ? -14.817 -7.841 -6.189 1.00 88.94 92 VAL A O 1
ATOM 666 N N . LEU A 1 93 ? -12.738 -8.122 -5.413 1.00 87.19 93 LEU A N 1
ATOM 667 C CA . LEU A 1 93 ? -13.158 -8.814 -4.193 1.00 87.19 93 LEU A CA 1
ATOM 668 C C . LEU A 1 93 ? -14.063 -7.941 -3.315 1.00 87.19 93 LEU A C 1
ATOM 670 O O . LEU A 1 93 ? -15.075 -8.439 -2.822 1.00 87.19 93 LEU A O 1
ATOM 674 N N . LEU A 1 94 ? -13.724 -6.662 -3.139 1.00 84.94 94 LEU A N 1
ATOM 675 C CA . LEU A 1 94 ? -14.517 -5.719 -2.350 1.00 84.94 94 LEU A CA 1
ATOM 676 C C . LEU A 1 94 ? -15.873 -5.429 -3.000 1.00 84.94 94 LEU A C 1
ATOM 678 O O . LEU A 1 94 ? -16.864 -5.380 -2.283 1.00 84.94 94 LEU A O 1
ATOM 682 N N . MET A 1 95 ? -15.943 -5.326 -4.331 1.00 83.25 95 MET A N 1
ATOM 683 C CA . MET A 1 95 ? -17.214 -5.135 -5.048 1.00 83.25 95 MET A CA 1
ATOM 684 C C . MET A 1 95 ? -18.233 -6.249 -4.780 1.00 83.25 95 MET A C 1
ATOM 686 O O . MET A 1 95 ? -19.433 -5.993 -4.828 1.00 83.25 95 MET A O 1
ATOM 690 N N . PHE A 1 96 ? -17.777 -7.474 -4.509 1.00 85.31 96 PHE A N 1
ATOM 691 C CA . PHE A 1 96 ? -18.667 -8.605 -4.241 1.00 85.31 96 PHE A CA 1
ATOM 692 C C . PHE A 1 96 ? -18.895 -8.881 -2.755 1.00 85.31 96 PHE A C 1
ATOM 694 O O . PHE A 1 96 ? -19.965 -9.361 -2.389 1.00 85.31 96 PHE A O 1
ATOM 701 N N . GLN A 1 97 ? -17.897 -8.636 -1.904 1.00 84.06 97 GLN A N 1
ATOM 702 C CA . GLN A 1 97 ? -17.941 -9.044 -0.495 1.00 84.06 97 GLN A CA 1
ATOM 703 C C . GLN A 1 97 ? -18.313 -7.918 0.466 1.00 84.06 97 GLN A C 1
ATOM 705 O O . GLN A 1 97 ? -18.722 -8.210 1.588 1.00 84.06 97 GLN A O 1
ATOM 710 N N . LEU A 1 98 ? -18.150 -6.656 0.066 1.00 79.81 98 LEU A N 1
ATOM 711 C CA . LEU A 1 98 ? -18.397 -5.521 0.940 1.00 79.81 98 LEU A CA 1
ATOM 712 C C . LEU A 1 98 ? -19.790 -4.934 0.654 1.00 79.81 98 LEU A C 1
ATOM 714 O O . LEU A 1 98 ? -19.970 -4.290 -0.380 1.00 79.81 98 LEU A O 1
ATOM 718 N N . PRO A 1 99 ? -20.789 -5.149 1.529 1.00 71.25 99 PRO A N 1
ATOM 719 C CA . PRO A 1 99 ? -22.063 -4.454 1.407 1.00 71.25 99 PRO A CA 1
ATOM 720 C C . PRO A 1 99 ? -21.861 -2.955 1.664 1.00 71.25 99 PRO A C 1
ATOM 722 O O . PRO A 1 99 ? -21.018 -2.566 2.470 1.00 71.25 99 PRO A O 1
ATOM 725 N N . GLU A 1 100 ? -22.643 -2.111 0.992 1.00 76.88 100 GLU A N 1
ATOM 726 C CA . GLU A 1 100 ? -22.658 -0.670 1.257 1.00 76.88 100 GLU A CA 1
ATOM 727 C C . GLU A 1 100 ? -23.136 -0.426 2.698 1.00 76.88 100 GLU A C 1
ATOM 729 O O . GLU A 1 100 ? -24.276 -0.743 3.037 1.00 76.88 100 GLU A O 1
ATOM 734 N N . THR A 1 101 ? -22.258 0.105 3.554 1.00 73.44 101 THR A N 1
ATOM 735 C CA . THR A 1 101 ? -22.525 0.323 4.990 1.00 73.44 101 THR A CA 1
ATOM 736 C C . THR A 1 101 ? -23.154 1.678 5.291 1.00 73.44 101 THR A C 1
ATOM 738 O O . THR A 1 101 ? -23.543 1.939 6.429 1.00 73.44 101 THR A O 1
ATOM 741 N N . ARG A 1 102 ? -23.281 2.558 4.289 1.00 66.00 102 ARG A N 1
ATOM 742 C CA . ARG A 1 102 ? -23.75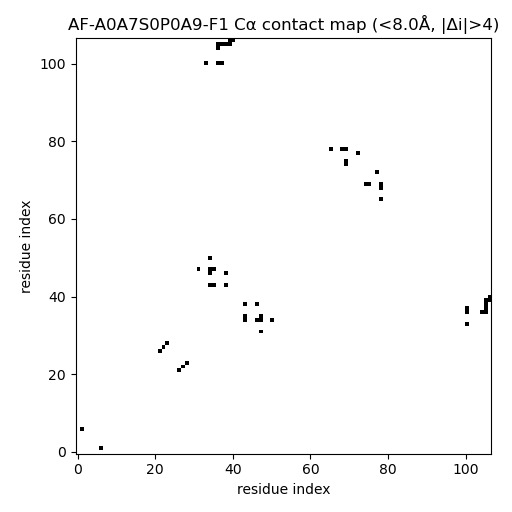2 3.929 4.487 1.00 66.00 102 ARG A CA 1
ATOM 743 C C . ARG A 1 102 ? -25.158 3.967 5.088 1.00 66.00 102 ARG A C 1
ATOM 745 O O . ARG A 1 102 ? -26.146 3.671 4.419 1.00 66.00 102 ARG A O 1
ATOM 752 N N . GLY A 1 103 ? -25.235 4.444 6.329 1.00 65.25 103 GLY A N 1
ATOM 753 C CA . GLY A 1 103 ? -26.491 4.626 7.062 1.00 65.25 103 GLY A CA 1
ATOM 754 C C . GLY A 1 103 ? -27.015 3.366 7.753 1.00 65.25 103 GLY A C 1
ATOM 755 O O . GLY A 1 103 ? -28.191 3.337 8.108 1.00 65.25 103 GLY A O 1
ATOM 756 N N . ILE A 1 104 ? -26.176 2.340 7.924 1.00 70.62 104 ILE A N 1
ATOM 757 C CA . ILE A 1 104 ? -26.503 1.127 8.679 1.00 70.62 104 ILE A CA 1
ATOM 758 C C . ILE A 1 104 ? -25.735 1.163 10.004 1.00 70.62 104 ILE A C 1
ATOM 760 O O . ILE A 1 104 ? -24.507 1.117 10.006 1.00 70.62 104 ILE A O 1
ATOM 764 N N . ASP A 1 105 ? -26.459 1.217 11.122 1.00 63.44 105 ASP A N 1
ATOM 765 C CA . ASP A 1 105 ? -25.872 1.106 12.457 1.00 63.44 105 ASP A CA 1
ATOM 766 C C . ASP A 1 105 ? -25.804 -0.370 12.871 1.00 63.44 105 ASP A C 1
ATOM 768 O O . ASP A 1 105 ? -26.819 -1.068 12.926 1.00 63.44 105 ASP A O 1
ATOM 772 N N . PHE A 1 106 ? -24.591 -0.853 13.145 1.00 59.56 106 PHE A N 1
ATOM 773 C CA . PHE A 1 106 ? -24.327 -2.201 13.656 1.00 59.56 106 PHE A CA 1
ATOM 774 C C . PHE A 1 106 ? -24.233 -2.176 15.192 1.00 59.56 106 PHE A C 1
ATOM 776 O O . PHE A 1 106 ? -23.154 -2.397 15.752 1.00 59.56 106 PHE A O 1
ATOM 783 N N . ASP A 1 107 ? -25.350 -1.870 15.858 1.00 54.81 107 ASP A N 1
ATOM 784 C CA . ASP A 1 107 ? -25.532 -1.989 17.317 1.00 54.81 107 ASP A CA 1
ATOM 785 C C . ASP A 1 107 ? -26.576 -3.066 17.667 1.00 54.81 107 ASP A C 1
ATOM 787 O O . ASP A 1 107 ? -27.613 -3.164 16.968 1.00 54.81 107 ASP A O 1
#

Foldseek 3Di:
DPDPVVVVVVVVVVVVVVVVVCCVVPVVVVVQVCLQQVDDPVCSVVSNVVVVVVVVVVVVVCVVVQVVCCVVVVHCVVVCVVVVVVVVVVVVVCVPPPDDRPPPHPD

Sequence (107 aa):
GPSLGGAFTPLLLALMTTVEFAVGVGLNPIRIVLSAELMPTRYRALGMSLSNAVGWGTALLSLFCFPIIIELAGGPAPQFAFFGATTASLTVLLMFQLPETRGIDFD

InterPro domains:
  IPR005828 Major facilitator, sugar transporter-like [PF00083] (12-106)
  IPR036259 MFS transporter superfamily [G3DSA:1.20.1250.20] (3-107)
  IPR036259 MFS transporter superfamily [SSF103473] (10-105)
  IPR050549 Major Facilitator Superfamily Trehalose Transporter [PTHR48021] (12-103)

Secondary structure (DSSP, 8-state):
---HHHHHHHHHHHHHHHHHHHIIIIIHHHHHHHHHHSS-TTTHHHHHHHHHHHHHHHHHHHHHHHHHHHHHHTSSHHHHHHHHHHHHHHHHHHHHH----TT----

Radius of gyration: 18.14 Å; Cα contacts (8 Å, |Δi|>4): 29; chains: 1; bounding box: 45×23×51 Å

Organism: NCBI:txid127549

pLDDT: mean 81.09, std 9.66, range [39.38, 93.19]

Solvent-accessible surface area (backbone atoms only — not comparable to full-atom values): 6198 Å² total; per-residue (Å²): 128,85,53,76,66,68,68,49,50,62,53,52,52,52,51,51,52,51,51,52,49,51,38,60,74,43,58,53,57,49,51,57,50,49,40,52,57,77,33,43,82,92,47,20,71,59,53,42,50,50,52,48,50,53,51,54,50,51,51,54,51,49,64,64,48,48,63,57,50,27,66,75,66,76,39,62,65,67,56,52,51,50,53,49,52,51,51,53,51,50,52,56,50,42,72,75,71,54,75,88,58,86,93,59,83,66,124

Mean predicted aligned error: 7.8 Å